Protein AF-A0A0F5FPM3-F1 (afdb_monomer_lite)

Radius of gyration: 22.77 Å; chains: 1; bounding box: 83×26×46 Å

Sequence (107 aa):
MKRIVPALALLGAALLAGPASAQSAVPLLRVYIDHPYFYEFQADIAPRGDEGRYRLHVFLEGKEVGKSEIVYDCASGAYEETEIDAWTGGAEAFLPAALMSFARLYC

Foldseek 3Di:
DDDDDDDDDPPDDPPPPPPPPPQPWAWQDWDDDDPPFIKTWTWRWDPDPDPQWTWIWIWIDTPWTFTWTWIAGLVVRDIDIDTDGDTPPCCVVCVSVSSVSVSVVPD

Secondary structure (DSSP, 8-state):
------------------------PEEEEEEEEETTEEEEEEEEEPPPSBTTEEEEEEEEEESS--EEEEEEETTT--EEEEEEE---TTGGGGHHHHHHHHHHHH-

pLDDT: mean 79.14, std 16.94, range [40.78, 95.5]

Structure (mmCIF, N/CA/C/O backbone):
data_AF-A0A0F5FPM3-F1
#
_entry.id   AF-A0A0F5FPM3-F1
#
loop_
_atom_site.group_PDB
_atom_site.id
_atom_site.type_symbol
_atom_site.label_atom_id
_atom_site.label_alt_id
_atom_site.label_comp_id
_atom_site.label_asym_id
_atom_site.label_entity_id
_atom_site.label_seq_id
_atom_site.pdbx_PDB_ins_code
_atom_site.Cartn_x
_atom_site.Cartn_y
_atom_site.Cartn_z
_atom_site.occupancy
_atom_site.B_iso_or_equiv
_atom_site.auth_seq_id
_atom_site.auth_comp_id
_atom_site.auth_asym_id
_atom_site.auth_atom_id
_atom_site.pdbx_PDB_model_num
ATOM 1 N N . MET A 1 1 ? 68.003 -9.384 29.371 1.00 43.31 1 MET A N 1
ATOM 2 C CA . MET A 1 1 ? 66.654 -9.897 29.041 1.00 43.31 1 MET A CA 1
ATOM 3 C C . MET A 1 1 ? 65.628 -8.901 29.569 1.00 43.31 1 MET A C 1
ATOM 5 O O . MET A 1 1 ? 65.481 -8.786 30.778 1.00 43.31 1 MET A O 1
ATOM 9 N N . LYS A 1 2 ? 65.029 -8.082 28.695 1.00 40.78 2 LYS A N 1
ATOM 10 C CA . LYS A 1 2 ? 64.093 -7.012 29.083 1.00 40.78 2 LYS A CA 1
ATOM 11 C C . LYS A 1 2 ? 62.676 -7.587 29.188 1.00 40.78 2 LYS A C 1
ATOM 13 O O . LYS A 1 2 ? 62.147 -8.067 28.194 1.00 40.78 2 LYS A O 1
ATOM 18 N N . ARG A 1 3 ? 62.086 -7.540 30.386 1.00 49.12 3 ARG A N 1
ATOM 19 C CA . ARG A 1 3 ? 60.645 -7.725 30.606 1.00 49.12 3 ARG A CA 1
ATOM 20 C C . ARG A 1 3 ? 59.965 -6.379 30.409 1.00 49.12 3 ARG A C 1
ATOM 22 O O . ARG A 1 3 ? 60.314 -5.432 31.107 1.00 49.12 3 ARG A O 1
ATOM 29 N N . ILE A 1 4 ? 59.011 -6.311 29.490 1.00 53.69 4 ILE A N 1
ATOM 30 C CA . ILE A 1 4 ? 58.055 -5.210 29.403 1.00 53.69 4 ILE A CA 1
ATOM 31 C C . ILE A 1 4 ? 56.708 -5.841 29.058 1.00 53.69 4 ILE A C 1
ATOM 33 O O . ILE A 1 4 ? 56.494 -6.295 27.940 1.00 53.69 4 ILE A O 1
ATOM 37 N N . VAL A 1 5 ? 55.826 -5.902 30.049 1.00 52.31 5 VAL A N 1
ATOM 38 C CA . VAL A 1 5 ? 54.380 -5.961 29.840 1.00 52.31 5 VAL A CA 1
ATOM 39 C C . VAL A 1 5 ? 53.858 -4.628 30.356 1.00 52.31 5 VAL A C 1
ATOM 41 O O . VAL A 1 5 ? 54.229 -4.233 31.463 1.00 52.31 5 VAL A O 1
ATOM 44 N N . PRO A 1 6 ? 52.970 -3.967 29.608 1.00 51.03 6 PRO A N 1
ATOM 45 C CA . PRO A 1 6 ? 51.829 -3.371 30.261 1.00 51.03 6 PRO A CA 1
ATOM 46 C C . PRO A 1 6 ? 50.556 -3.884 29.600 1.00 51.03 6 PRO A C 1
ATOM 48 O O . PRO A 1 6 ? 50.323 -3.728 28.403 1.00 51.03 6 PRO A O 1
ATOM 51 N N . ALA A 1 7 ? 49.732 -4.508 30.434 1.00 54.47 7 ALA A N 1
ATOM 52 C CA . ALA A 1 7 ? 48.317 -4.639 30.194 1.00 54.47 7 ALA A CA 1
ATOM 53 C C . ALA A 1 7 ? 47.735 -3.226 30.052 1.00 54.47 7 ALA A C 1
ATOM 55 O O . ALA A 1 7 ? 47.782 -2.449 31.005 1.00 54.47 7 ALA A O 1
ATOM 56 N N . LEU A 1 8 ? 47.196 -2.896 28.880 1.00 47.03 8 LEU A N 1
ATOM 57 C CA . LEU A 1 8 ? 46.293 -1.765 28.728 1.00 47.03 8 LEU A CA 1
ATOM 58 C C . LEU A 1 8 ? 44.972 -2.280 28.160 1.00 47.03 8 LEU A C 1
ATOM 60 O O . LEU A 1 8 ? 44.877 -2.707 27.014 1.00 47.03 8 LEU A O 1
ATOM 64 N N . ALA A 1 9 ? 43.998 -2.284 29.064 1.00 54.16 9 ALA A N 1
ATOM 65 C CA . ALA A 1 9 ? 42.563 -2.286 28.864 1.00 54.16 9 ALA A CA 1
ATOM 66 C C . ALA A 1 9 ? 42.090 -1.984 27.429 1.00 54.16 9 ALA A C 1
ATOM 68 O O . ALA A 1 9 ? 42.072 -0.838 26.992 1.00 54.16 9 ALA A O 1
ATOM 69 N N . LEU A 1 10 ? 41.590 -3.016 26.753 1.00 46.56 10 LEU A N 1
ATOM 70 C CA . LEU A 1 10 ? 40.575 -2.889 25.705 1.00 46.56 10 LEU A CA 1
ATOM 71 C C . LEU A 1 10 ? 39.282 -3.532 26.229 1.00 46.56 10 LEU A C 1
ATOM 73 O O . LEU A 1 10 ? 38.756 -4.490 25.674 1.00 46.56 10 LEU A O 1
ATOM 77 N N . LEU A 1 11 ? 38.811 -3.029 27.373 1.00 50.31 11 LEU A N 1
ATOM 78 C CA . LEU A 1 11 ? 37.425 -3.171 27.808 1.00 50.31 11 LEU A CA 1
ATOM 79 C C . LEU A 1 11 ? 36.713 -1.868 27.450 1.00 50.31 11 LEU A C 1
ATOM 81 O O . LEU A 1 11 ? 37.172 -0.801 27.850 1.00 50.31 11 LEU A O 1
ATOM 85 N N . GLY A 1 12 ? 35.568 -1.966 26.777 1.00 51.88 12 GLY A N 1
ATOM 86 C CA . GLY A 1 12 ? 34.598 -0.871 26.753 1.00 51.88 12 GLY A CA 1
ATOM 87 C C . GLY A 1 12 ? 34.350 -0.229 25.394 1.00 51.88 12 GLY A C 1
ATOM 88 O O . GLY A 1 12 ? 34.397 0.985 25.271 1.00 51.88 12 GLY A O 1
ATOM 89 N N . ALA A 1 13 ? 34.000 -1.030 24.393 1.00 48.41 13 ALA A N 1
ATOM 90 C CA . ALA A 1 13 ? 33.105 -0.565 23.337 1.00 48.41 13 ALA A CA 1
ATOM 91 C C . ALA A 1 13 ? 32.030 -1.630 23.102 1.00 48.41 13 ALA A C 1
ATOM 93 O O . ALA A 1 13 ? 31.850 -2.142 22.001 1.00 48.41 13 ALA A O 1
ATOM 94 N N . ALA A 1 14 ? 31.318 -1.984 24.177 1.00 52.16 14 ALA A N 1
ATOM 95 C CA . ALA A 1 14 ? 29.969 -2.508 24.042 1.00 52.16 14 ALA A CA 1
ATOM 96 C C . ALA A 1 14 ? 29.116 -1.353 23.503 1.00 52.16 14 ALA A C 1
ATOM 98 O O . ALA A 1 14 ? 28.495 -0.610 24.262 1.00 52.16 14 ALA A O 1
ATOM 99 N N . LEU A 1 15 ? 29.175 -1.147 22.185 1.00 55.62 15 LEU A N 1
ATOM 100 C CA . LEU A 1 15 ? 28.148 -0.423 21.462 1.00 55.62 15 LEU A CA 1
ATOM 101 C C . LEU A 1 15 ? 26.845 -1.153 21.772 1.00 55.62 15 LEU A C 1
ATOM 103 O O . LEU A 1 15 ? 26.548 -2.203 21.206 1.00 55.62 15 LEU A O 1
ATOM 107 N N . LEU A 1 16 ? 26.100 -0.596 22.721 1.00 52.25 16 LEU A N 1
ATOM 108 C CA . LEU A 1 16 ? 24.676 -0.810 22.888 1.00 52.25 16 LEU A CA 1
ATOM 109 C C . LEU A 1 16 ? 24.004 -0.270 21.621 1.00 52.25 16 LEU A C 1
ATOM 111 O O . LEU A 1 16 ? 23.378 0.787 21.627 1.00 52.25 16 LEU A O 1
ATOM 115 N N . ALA A 1 17 ? 24.157 -0.994 20.513 1.00 53.50 17 ALA A N 1
ATOM 116 C CA . ALA A 1 17 ? 23.127 -1.032 19.502 1.00 53.50 17 ALA A CA 1
ATOM 117 C C . ALA A 1 17 ? 21.933 -1.671 20.211 1.00 53.50 17 ALA A C 1
ATOM 119 O O . ALA A 1 17 ? 21.806 -2.894 20.283 1.00 53.50 17 ALA A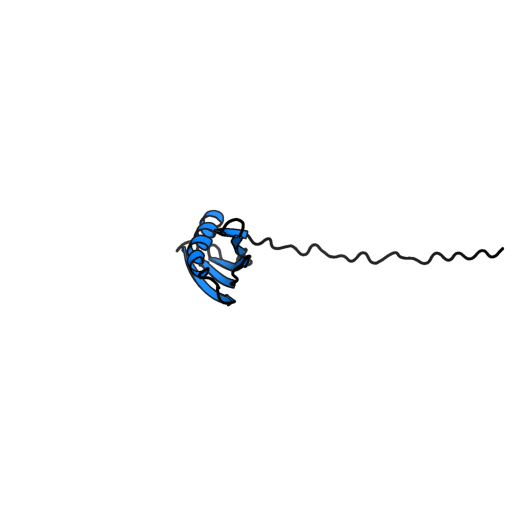 O 1
ATOM 120 N N . GLY A 1 18 ? 21.114 -0.831 20.850 1.00 49.72 18 GLY A N 1
ATOM 121 C CA . GLY A 1 18 ? 19.776 -1.242 21.235 1.00 49.72 18 GLY A CA 1
ATOM 122 C C . GLY A 1 18 ? 19.111 -1.852 20.001 1.00 49.72 18 GLY A C 1
ATOM 123 O O . GLY A 1 18 ? 19.426 -1.430 18.883 1.00 49.72 18 GLY A O 1
ATOM 124 N N . PRO A 1 19 ? 18.247 -2.863 20.163 1.00 44.34 19 PRO A N 1
ATOM 125 C CA . PRO A 1 19 ? 17.522 -3.398 19.030 1.00 44.34 19 PRO A CA 1
ATOM 126 C C . PRO A 1 19 ? 16.742 -2.230 18.430 1.00 44.34 19 PRO A C 1
ATOM 128 O O . PRO A 1 19 ? 15.786 -1.739 19.033 1.00 44.34 19 PRO A O 1
ATOM 131 N N . ALA A 1 20 ? 17.180 -1.746 17.264 1.00 46.53 20 ALA A N 1
ATOM 132 C CA . ALA A 1 20 ? 16.303 -1.003 16.388 1.00 46.53 20 ALA A CA 1
ATOM 133 C C . ALA A 1 20 ? 15.124 -1.946 16.203 1.00 46.53 20 ALA A C 1
ATOM 135 O O . ALA A 1 20 ? 15.282 -3.042 15.663 1.00 46.53 20 ALA A O 1
ATOM 136 N N . SER A 1 21 ? 13.994 -1.601 16.814 1.00 44.66 21 SER A N 1
ATOM 137 C CA . SER A 1 21 ? 12.772 -2.359 16.638 1.00 44.66 21 SER A CA 1
ATOM 138 C C . SER A 1 21 ? 12.466 -2.207 15.162 1.00 44.66 21 SER A C 1
ATOM 140 O O . SER A 1 21 ? 12.009 -1.152 14.736 1.00 44.66 21 SER A O 1
ATOM 142 N N . ALA A 1 22 ? 12.864 -3.201 14.370 1.00 51.22 22 ALA A N 1
ATOM 143 C CA . ALA A 1 22 ? 12.484 -3.298 12.984 1.00 51.22 22 ALA A CA 1
ATOM 144 C C . ALA A 1 22 ? 10.968 -3.433 13.026 1.00 51.22 22 ALA A C 1
ATOM 146 O O . ALA A 1 22 ? 10.443 -4.515 13.302 1.00 51.22 22 ALA A O 1
ATOM 147 N N . GLN A 1 23 ? 10.273 -2.305 12.885 1.00 58.81 23 GLN A N 1
ATOM 148 C CA . GLN A 1 23 ? 8.859 -2.310 12.594 1.00 58.81 23 GLN A CA 1
ATOM 149 C C . GLN A 1 23 ? 8.758 -3.098 11.294 1.00 58.81 23 GLN A C 1
ATOM 151 O O . GLN A 1 23 ? 9.243 -2.668 10.255 1.00 58.81 23 GLN A O 1
ATOM 156 N N . SER A 1 24 ? 8.355 -4.360 11.429 1.00 71.19 24 SER A N 1
ATOM 157 C CA . SER A 1 24 ? 8.344 -5.286 10.310 1.00 71.19 24 SER A CA 1
ATOM 158 C C . SER A 1 24 ? 7.129 -4.913 9.490 1.00 71.19 24 SER A C 1
ATOM 160 O O . SER A 1 24 ? 6.002 -5.147 9.934 1.00 71.19 24 SER A O 1
ATOM 162 N N . ALA A 1 25 ? 7.371 -4.276 8.348 1.00 84.12 25 ALA A N 1
ATOM 163 C CA . ALA A 1 25 ? 6.330 -3.964 7.393 1.00 84.12 25 ALA A CA 1
ATOM 164 C C . ALA A 1 25 ? 5.550 -5.239 7.052 1.00 84.12 25 ALA A C 1
ATOM 166 O O . ALA A 1 25 ? 6.105 -6.338 6.935 1.00 84.12 25 ALA A O 1
ATOM 167 N N . VAL A 1 26 ? 4.235 -5.104 6.946 1.00 87.88 26 VAL A N 1
ATOM 168 C CA . VAL A 1 26 ? 3.340 -6.227 6.693 1.00 87.88 26 VAL A CA 1
ATOM 169 C C . VAL A 1 26 ? 3.216 -6.410 5.184 1.00 87.88 26 VAL A C 1
ATOM 171 O O . VAL A 1 26 ? 2.771 -5.476 4.512 1.00 87.88 26 VAL A O 1
ATOM 174 N N . PRO A 1 27 ? 3.556 -7.583 4.625 1.00 90.00 27 PRO A N 1
ATOM 175 C CA . PRO A 1 27 ? 3.337 -7.842 3.210 1.00 90.00 27 PRO A CA 1
ATOM 176 C C . PRO A 1 27 ? 1.833 -7.932 2.932 1.00 90.00 27 PRO A C 1
ATOM 178 O O . PRO A 1 27 ? 1.116 -8.716 3.557 1.00 90.00 27 PRO A O 1
ATOM 181 N N . LEU A 1 28 ? 1.351 -7.127 1.987 1.00 91.31 28 LEU A N 1
ATOM 182 C CA . LEU A 1 28 ? -0.066 -7.046 1.624 1.00 91.31 28 LEU A CA 1
ATOM 183 C C . LEU A 1 28 ? -0.381 -7.816 0.342 1.00 91.31 28 LEU A C 1
ATOM 185 O O . LEU A 1 28 ? -1.385 -8.529 0.263 1.00 91.31 28 LEU A O 1
ATOM 189 N N . LEU A 1 29 ? 0.456 -7.647 -0.682 1.00 91.19 29 LEU A N 1
ATOM 190 C CA . LEU A 1 29 ? 0.233 -8.228 -2.001 1.00 91.19 29 LEU A CA 1
ATOM 191 C C . LEU A 1 29 ? 1.547 -8.360 -2.764 1.00 91.19 29 LEU A C 1
ATOM 193 O O . LEU A 1 29 ? 2.285 -7.391 -2.904 1.00 91.19 29 LEU A O 1
ATOM 197 N N . ARG A 1 30 ? 1.786 -9.537 -3.341 1.00 90.44 30 ARG A N 1
ATOM 198 C CA . ARG A 1 30 ? 2.890 -9.779 -4.271 1.00 90.44 30 ARG A CA 1
ATOM 199 C C . ARG A 1 30 ? 2.349 -10.000 -5.676 1.00 90.44 30 ARG A C 1
ATOM 201 O O . ARG A 1 30 ? 1.494 -10.864 -5.870 1.00 90.44 30 ARG A O 1
ATOM 208 N N . VAL A 1 31 ? 2.874 -9.262 -6.651 1.00 86.00 31 VAL A N 1
ATOM 209 C CA . VAL A 1 31 ? 2.499 -9.386 -8.066 1.00 86.00 31 VAL A CA 1
ATOM 210 C C . VAL A 1 31 ? 3.698 -9.884 -8.863 1.00 86.00 31 VAL A C 1
ATOM 212 O O . VAL A 1 31 ? 4.759 -9.261 -8.875 1.00 86.00 31 VAL A O 1
ATOM 215 N N . TYR A 1 32 ? 3.525 -11.021 -9.533 1.00 83.50 32 TYR A N 1
ATOM 216 C CA . TYR A 1 32 ? 4.537 -11.606 -10.408 1.00 83.50 32 TYR A CA 1
ATOM 217 C C . TYR A 1 32 ? 4.356 -11.073 -11.828 1.00 83.50 32 TYR A C 1
ATOM 219 O O . TYR A 1 32 ? 3.265 -11.176 -12.385 1.00 83.50 32 TYR A O 1
ATOM 227 N N . ILE A 1 33 ? 5.424 -10.524 -12.410 1.00 76.62 33 ILE A N 1
ATOM 228 C CA . ILE A 1 33 ? 5.419 -10.037 -13.797 1.00 76.62 33 ILE A CA 1
ATOM 229 C C . ILE A 1 33 ? 5.951 -11.135 -14.721 1.00 76.62 33 ILE A C 1
ATOM 231 O O . ILE A 1 33 ? 5.288 -11.528 -15.674 1.00 76.62 33 ILE A O 1
ATOM 235 N N . ASP A 1 34 ? 7.148 -11.636 -14.416 1.00 77.44 34 ASP A N 1
ATOM 236 C CA . ASP A 1 34 ? 7.826 -12.700 -15.155 1.00 77.44 34 ASP A CA 1
ATOM 237 C C . ASP A 1 34 ? 8.773 -13.402 -14.183 1.00 77.44 34 ASP A C 1
ATOM 239 O O . ASP A 1 34 ? 9.609 -12.744 -13.578 1.00 77.44 34 ASP A O 1
ATOM 243 N N . HIS A 1 35 ? 8.617 -14.699 -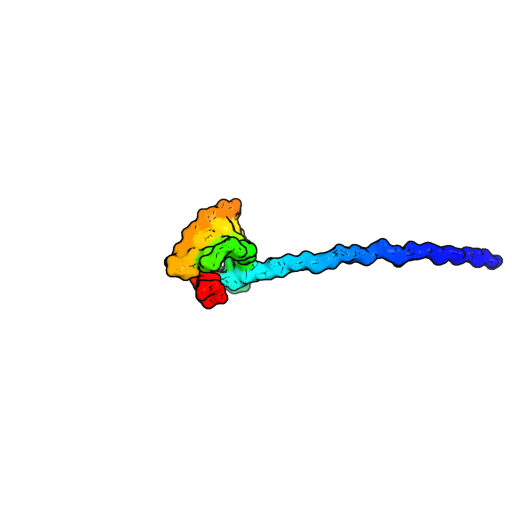13.931 1.00 66.75 35 HIS A N 1
ATOM 244 C CA . HIS A 1 35 ? 9.350 -15.359 -12.848 1.00 66.75 35 HIS A CA 1
ATOM 245 C C . HIS A 1 35 ? 10.871 -15.333 -13.117 1.00 66.75 35 HIS A C 1
ATOM 247 O O . HIS A 1 35 ? 11.300 -15.792 -14.174 1.00 66.75 35 HIS A O 1
ATOM 253 N N . PRO A 1 36 ? 11.723 -14.887 -12.168 1.00 73.94 36 PRO A N 1
ATOM 254 C CA . PRO A 1 36 ? 11.466 -14.683 -10.734 1.00 73.94 36 PRO A CA 1
ATOM 255 C C . PRO A 1 36 ? 11.153 -13.230 -10.317 1.00 73.94 36 PRO A C 1
ATOM 257 O O . PRO A 1 36 ? 11.192 -12.919 -9.130 1.00 73.94 36 PRO A O 1
ATOM 260 N N . TYR A 1 37 ? 10.876 -12.330 -11.256 1.00 75.50 37 TYR A N 1
ATOM 261 C CA . TYR A 1 37 ? 10.630 -10.909 -11.019 1.00 75.50 37 TYR A CA 1
ATOM 262 C C . TYR A 1 37 ? 9.212 -10.642 -10.497 1.00 75.50 37 TYR A C 1
ATOM 264 O O . TYR A 1 37 ? 8.203 -10.952 -11.141 1.00 75.50 37 TYR A O 1
ATOM 272 N N . PHE A 1 38 ? 9.151 -10.009 -9.331 1.00 84.06 38 PHE A N 1
ATOM 273 C CA . PHE A 1 38 ? 7.927 -9.540 -8.695 1.00 84.06 38 PHE A CA 1
ATOM 274 C C . PHE A 1 38 ? 8.144 -8.146 -8.104 1.00 84.06 38 PHE A C 1
ATOM 276 O O . PHE A 1 38 ? 9.282 -7.698 -7.938 1.00 84.06 38 PHE A O 1
ATOM 283 N N . TYR A 1 39 ? 7.045 -7.485 -7.769 1.00 84.31 39 TYR A N 1
ATOM 284 C CA . TYR A 1 39 ? 7.045 -6.430 -6.767 1.00 84.31 39 TYR A CA 1
ATOM 285 C C . TYR A 1 39 ? 6.070 -6.788 -5.649 1.00 84.31 39 TYR A C 1
ATOM 287 O O . TYR A 1 39 ? 5.106 -7.537 -5.852 1.00 84.31 39 TYR A O 1
ATOM 295 N N . GLU A 1 40 ? 6.355 -6.299 -4.451 1.00 89.38 40 GLU A N 1
ATOM 296 C CA . GLU A 1 40 ? 5.559 -6.562 -3.261 1.00 89.38 40 GLU A CA 1
ATOM 297 C C . GLU A 1 40 ? 5.131 -5.255 -2.607 1.00 89.38 40 GLU A C 1
ATOM 299 O O . GLU A 1 40 ? 5.965 -4.423 -2.262 1.00 89.38 40 GLU A O 1
ATOM 304 N N . PHE A 1 41 ? 3.820 -5.100 -2.439 1.00 91.44 41 PHE A N 1
ATOM 305 C CA . PHE A 1 41 ? 3.233 -4.087 -1.581 1.00 91.44 41 PHE A CA 1
ATOM 306 C C . PHE A 1 41 ? 3.433 -4.495 -0.131 1.00 91.44 41 PHE A C 1
ATOM 308 O O . PHE A 1 41 ? 2.965 -5.557 0.292 1.00 91.44 41 PHE A O 1
ATOM 315 N N . GLN A 1 42 ? 4.064 -3.619 0.633 1.00 93.00 42 GLN A N 1
ATOM 316 C CA . GLN A 1 42 ? 4.216 -3.740 2.073 1.00 93.00 42 GLN A CA 1
ATOM 317 C C . GLN A 1 42 ? 3.605 -2.521 2.756 1.00 93.00 42 GLN A C 1
ATOM 319 O O . GLN A 1 42 ? 3.468 -1.464 2.139 1.00 93.00 42 GLN A O 1
ATOM 324 N N . ALA A 1 43 ? 3.212 -2.672 4.019 1.00 91.50 43 ALA A N 1
ATOM 325 C CA . ALA A 1 43 ? 2.656 -1.584 4.808 1.00 91.50 43 ALA A CA 1
ATOM 326 C C . ALA A 1 43 ? 3.242 -1.521 6.218 1.00 91.50 43 ALA A C 1
ATOM 328 O O . ALA A 1 43 ? 3.159 -2.488 6.977 1.00 91.50 43 ALA A O 1
ATOM 329 N N . ASP A 1 44 ? 3.729 -0.344 6.601 1.00 90.56 44 ASP A N 1
ATOM 330 C CA . ASP A 1 44 ? 3.974 -0.013 8.002 1.00 90.56 44 ASP A CA 1
ATOM 331 C C . ASP A 1 44 ? 2.716 0.594 8.615 1.00 90.56 44 ASP A C 1
ATOM 333 O O . ASP A 1 44 ? 2.208 1.621 8.160 1.00 90.56 44 ASP A O 1
ATOM 337 N N . ILE A 1 45 ? 2.211 -0.042 9.669 1.00 87.88 45 ILE A N 1
ATOM 338 C CA . ILE A 1 45 ? 1.018 0.418 10.378 1.00 87.88 45 ILE A CA 1
ATOM 339 C C . ILE A 1 45 ? 1.450 1.449 11.420 1.00 87.88 45 ILE A C 1
ATOM 341 O O . ILE A 1 45 ? 2.112 1.105 12.402 1.00 87.88 45 ILE A O 1
ATOM 345 N N . ALA A 1 46 ? 1.077 2.712 11.227 1.00 82.06 46 ALA A N 1
ATOM 346 C CA . ALA A 1 46 ? 1.351 3.753 12.207 1.00 82.06 46 ALA A CA 1
ATOM 347 C C . ALA A 1 46 ? 0.549 3.506 13.508 1.00 82.06 46 ALA A C 1
ATOM 349 O O . ALA A 1 46 ? -0.525 2.894 13.468 1.00 82.06 46 ALA A O 1
ATOM 350 N N . PRO A 1 47 ? 1.041 3.975 14.672 1.00 67.88 47 PRO A N 1
ATOM 351 C CA . PRO A 1 47 ? 0.352 3.813 15.951 1.00 67.88 47 PRO A CA 1
ATOM 352 C C . PRO A 1 47 ? -1.102 4.307 15.878 1.00 67.88 47 PRO A C 1
ATOM 354 O O . PRO A 1 47 ? -1.359 5.418 15.413 1.00 67.88 47 PRO A O 1
ATOM 357 N N . ARG A 1 48 ? -2.053 3.474 16.325 1.00 64.94 48 ARG A N 1
ATOM 358 C CA . ARG A 1 48 ? -3.493 3.778 16.275 1.00 64.94 48 ARG A CA 1
ATOM 359 C C . ARG A 1 48 ? -3.820 5.021 17.113 1.00 64.94 48 ARG A C 1
ATOM 361 O O . ARG A 1 48 ? -3.529 5.042 18.306 1.00 64.94 48 ARG A O 1
ATOM 368 N N . GLY A 1 49 ? -4.463 6.009 16.490 1.00 57.72 49 GLY A N 1
ATOM 369 C CA . GLY A 1 49 ? -5.088 7.142 17.183 1.00 57.72 49 GLY A CA 1
ATOM 370 C C . GLY A 1 49 ? -6.551 6.878 17.547 1.00 57.72 49 GLY A C 1
ATOM 371 O O . GLY A 1 49 ? -6.962 7.218 18.648 1.00 57.72 49 GLY A O 1
ATOM 372 N N . ASP A 1 50 ? -7.286 6.194 16.661 1.00 67.19 50 ASP A N 1
ATOM 373 C CA . ASP A 1 50 ? -8.725 5.934 16.774 1.00 67.19 50 ASP A CA 1
ATOM 374 C C . ASP A 1 50 ? -9.048 4.473 16.399 1.00 67.19 50 ASP A C 1
ATOM 376 O O . ASP A 1 50 ? -8.385 3.869 15.550 1.00 67.19 50 ASP A O 1
ATOM 380 N N . GLU A 1 51 ? -10.059 3.875 17.035 1.00 72.19 51 GLU A N 1
ATOM 381 C CA . GLU A 1 51 ? -10.523 2.522 16.701 1.00 72.19 51 GLU A CA 1
ATOM 382 C C . GLU A 1 51 ? -11.148 2.499 15.292 1.00 72.19 51 GLU A C 1
ATOM 384 O O . GLU A 1 51 ? -12.032 3.291 14.979 1.00 72.19 51 GLU A 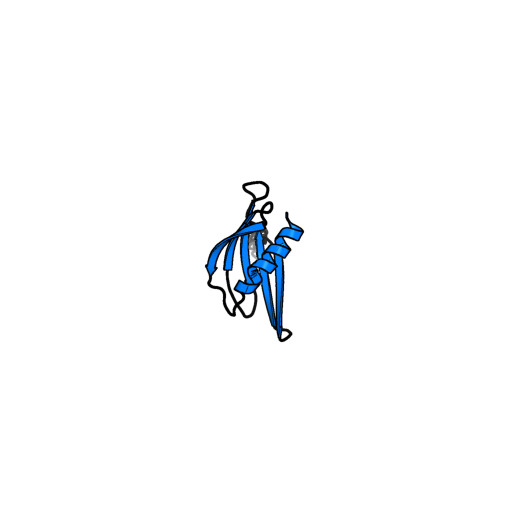O 1
ATOM 389 N N . GLY A 1 52 ? -10.684 1.590 14.426 1.00 80.19 52 GLY A N 1
ATOM 390 C CA . GLY A 1 52 ? -11.267 1.356 13.095 1.00 80.19 52 GLY A CA 1
ATOM 391 C C . GLY A 1 52 ? -10.716 2.211 11.945 1.00 80.19 52 GLY A C 1
ATOM 392 O O . GLY A 1 52 ? -11.038 1.924 10.793 1.00 80.19 52 GLY A O 1
ATOM 393 N N . ARG A 1 53 ? -9.846 3.197 12.215 1.00 89.88 53 ARG A N 1
ATOM 394 C CA . ARG A 1 53 ? -9.147 3.982 11.182 1.00 89.88 53 ARG A CA 1
ATOM 395 C C . ARG A 1 53 ? -7.637 3.780 11.282 1.00 89.88 53 ARG A C 1
ATOM 397 O O . ARG A 1 53 ? -7.033 4.020 12.326 1.00 89.88 53 ARG A O 1
ATOM 404 N N . TYR A 1 54 ? -7.016 3.348 10.190 1.00 89.12 54 TYR A N 1
ATOM 405 C CA . TYR A 1 54 ? -5.591 3.036 10.135 1.00 89.12 54 TYR A CA 1
ATOM 406 C C . TYR A 1 54 ? -4.839 4.009 9.249 1.00 89.12 54 TYR A C 1
ATOM 408 O O . TYR A 1 54 ? -5.282 4.331 8.154 1.00 89.12 54 TYR A O 1
ATOM 416 N N . ARG A 1 55 ? -3.661 4.426 9.709 1.00 91.69 55 ARG A N 1
ATOM 417 C CA . ARG A 1 55 ? -2.672 5.108 8.879 1.00 91.69 55 ARG A CA 1
ATOM 418 C C . ARG A 1 55 ? -1.600 4.096 8.494 1.00 91.69 55 ARG A C 1
ATOM 420 O O . ARG A 1 55 ? -1.016 3.454 9.366 1.00 91.69 55 ARG A O 1
ATOM 427 N N . LEU A 1 56 ? -1.387 3.939 7.198 1.00 92.06 56 LEU A N 1
ATOM 428 C CA . LEU A 1 56 ? -0.490 2.963 6.597 1.00 92.06 56 LEU A CA 1
ATOM 429 C C . LEU A 1 56 ? 0.542 3.712 5.761 1.00 92.06 56 LEU A C 1
ATOM 431 O O . LEU A 1 56 ? 0.176 4.570 4.963 1.00 92.06 56 LEU A O 1
ATOM 435 N N . HIS A 1 57 ? 1.813 3.363 5.886 1.00 91.94 57 HIS A N 1
ATOM 436 C CA . HIS A 1 57 ? 2.807 3.733 4.884 1.00 91.94 57 HIS A CA 1
ATOM 437 C C . HIS A 1 57 ? 2.958 2.552 3.940 1.00 91.94 57 HIS A C 1
ATOM 439 O O . HIS A 1 57 ? 3.574 1.554 4.304 1.00 91.94 57 HIS A O 1
ATOM 445 N N . VAL A 1 58 ? 2.345 2.651 2.764 1.00 90.94 58 VAL A N 1
ATOM 446 C CA . VAL A 1 58 ? 2.367 1.601 1.750 1.00 90.94 58 VAL A CA 1
ATOM 447 C C . VAL A 1 58 ? 3.509 1.874 0.788 1.00 90.94 58 VAL A C 1
ATOM 449 O O . VAL A 1 58 ? 3.644 2.988 0.285 1.00 90.94 58 VAL A O 1
ATOM 452 N N . PHE A 1 59 ? 4.330 0.868 0.523 1.00 92.06 59 PHE A N 1
ATOM 453 C CA . PHE A 1 59 ? 5.449 0.982 -0.402 1.00 92.06 59 PHE A CA 1
ATOM 454 C C . PHE A 1 59 ? 5.639 -0.295 -1.209 1.00 92.06 59 PHE A C 1
ATOM 456 O O . PHE A 1 59 ? 5.187 -1.375 -0.823 1.00 92.06 59 PHE A O 1
ATOM 463 N N . LEU A 1 60 ? 6.303 -0.140 -2.349 1.00 88.12 60 LEU A N 1
ATOM 464 C CA . LEU A 1 60 ? 6.683 -1.228 -3.236 1.00 88.12 60 LEU A CA 1
ATOM 465 C C . LEU A 1 60 ? 8.161 -1.558 -3.106 1.00 88.12 60 LEU A C 1
ATOM 467 O O . LEU A 1 60 ? 9.015 -0.681 -3.231 1.00 88.12 60 LEU A O 1
ATOM 471 N N . GLU A 1 61 ? 8.454 -2.844 -2.957 1.00 80.44 61 GLU A N 1
ATOM 472 C CA . GLU A 1 61 ? 9.801 -3.384 -3.128 1.00 80.44 61 GLU A CA 1
ATOM 473 C C . GLU A 1 61 ? 9.862 -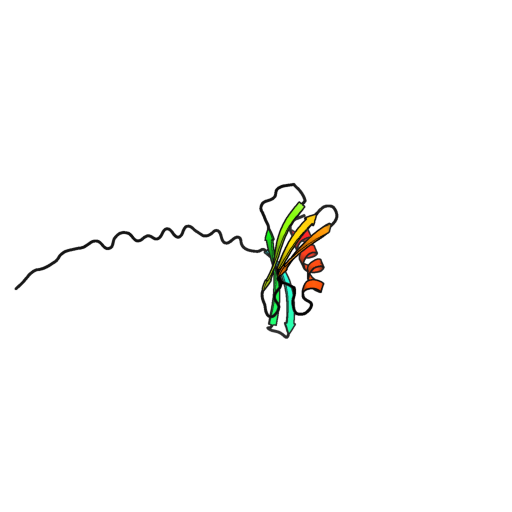4.241 -4.398 1.00 80.44 61 GLU A C 1
ATOM 475 O O . GLU A 1 61 ? 9.065 -5.168 -4.564 1.00 80.44 61 GLU A O 1
ATOM 480 N N . GLY A 1 62 ? 10.802 -3.952 -5.306 1.00 77.75 62 GLY A N 1
ATOM 481 C CA . GLY A 1 62 ? 11.009 -4.744 -6.520 1.00 77.75 62 GLY A CA 1
ATOM 482 C C . GLY A 1 62 ? 11.602 -3.960 -7.692 1.00 77.75 62 GLY A C 1
ATOM 483 O O . GLY A 1 62 ? 12.443 -3.082 -7.518 1.00 77.75 62 GLY A O 1
ATOM 484 N N . LYS A 1 63 ? 11.184 -4.33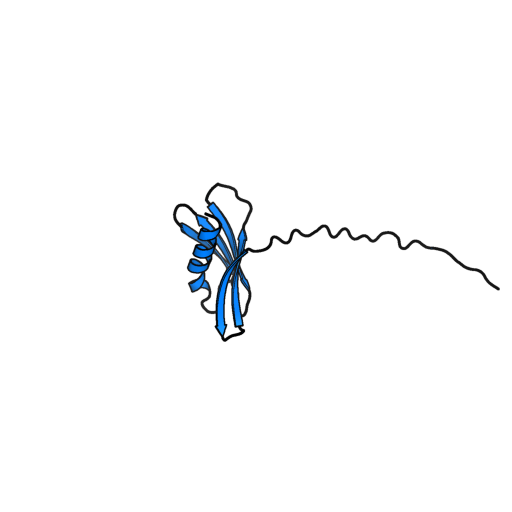6 -8.909 1.00 72.81 63 LYS A N 1
ATOM 485 C CA . LYS A 1 63 ? 11.574 -3.668 -10.166 1.00 72.81 63 LYS A CA 1
ATOM 486 C C . LYS A 1 63 ? 10.925 -2.288 -10.320 1.00 72.81 63 LYS A C 1
ATOM 488 O O . LYS A 1 63 ? 11.542 -1.390 -10.883 1.00 72.81 63 LYS A O 1
ATOM 493 N N . GLU A 1 64 ? 9.688 -2.166 -9.855 1.00 79.19 64 GLU A N 1
ATOM 494 C CA . GLU A 1 64 ? 8.947 -0.910 -9.800 1.00 79.19 64 GLU A CA 1
ATOM 495 C C . GLU A 1 64 ? 9.054 -0.319 -8.392 1.00 79.19 64 GLU A C 1
ATOM 497 O O . GLU A 1 64 ? 9.322 -1.043 -7.429 1.00 79.19 64 GLU A O 1
ATOM 502 N N . VAL A 1 65 ? 8.844 0.988 -8.279 1.00 81.56 65 VAL A N 1
ATOM 503 C CA . VAL A 1 65 ? 8.888 1.730 -7.019 1.00 81.56 65 VAL A CA 1
ATOM 504 C C . VAL A 1 65 ? 7.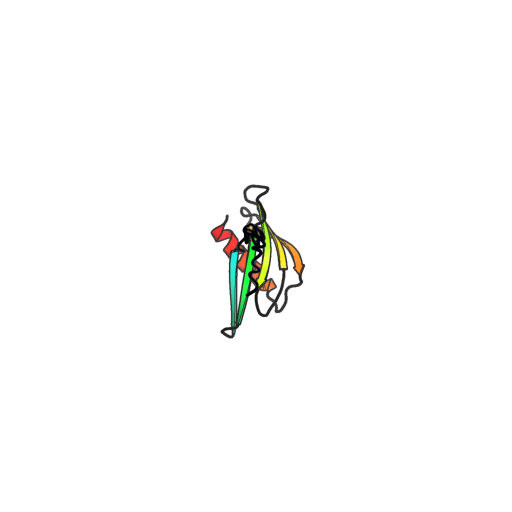618 2.553 -6.852 1.00 81.56 65 VAL A C 1
ATOM 506 O O . VAL A 1 65 ? 6.888 2.816 -7.807 1.00 81.56 65 VAL A O 1
ATOM 509 N N . GLY A 1 66 ? 7.348 2.945 -5.619 1.00 90.19 66 GLY A N 1
ATOM 510 C CA . GLY A 1 66 ? 6.239 3.823 -5.287 1.00 90.19 66 GLY A CA 1
ATOM 511 C C . GLY A 1 66 ? 5.967 3.782 -3.797 1.00 90.19 66 GLY A C 1
ATOM 512 O O . GLY A 1 66 ? 6.253 2.778 -3.128 1.00 90.19 66 GLY A O 1
ATOM 513 N N . LYS A 1 67 ? 5.462 4.894 -3.273 1.00 93.31 67 LYS A N 1
ATOM 514 C CA . LYS A 1 67 ? 5.182 5.039 -1.852 1.00 93.31 67 LYS A CA 1
ATOM 515 C C . LYS A 1 67 ? 4.040 6.010 -1.633 1.00 93.31 67 LYS A C 1
ATOM 517 O O . LYS A 1 67 ? 4.097 7.148 -2.092 1.00 93.31 67 LYS A O 1
ATOM 522 N N . SER A 1 68 ? 3.089 5.600 -0.808 1.00 94.88 68 SER A N 1
ATOM 523 C CA . SER A 1 68 ? 1.989 6.451 -0.371 1.00 94.88 68 SER A CA 1
ATOM 524 C C . SER A 1 68 ? 1.732 6.305 1.116 1.00 94.88 68 SER A C 1
ATOM 526 O O . SER A 1 68 ? 1.916 5.246 1.718 1.00 94.88 68 SER A O 1
ATOM 528 N N . GLU A 1 69 ? 1.261 7.385 1.721 1.00 94.44 69 GLU A N 1
ATOM 529 C CA . GLU A 1 69 ? 0.552 7.313 2.987 1.00 94.44 69 GLU A CA 1
ATOM 530 C C . GLU A 1 69 ? -0.935 7.088 2.705 1.00 94.44 69 GLU A C 1
ATOM 532 O O . GLU A 1 69 ? -1.557 7.842 1.958 1.00 94.44 69 GLU A O 1
ATOM 537 N N . ILE A 1 70 ? -1.502 6.047 3.307 1.00 94.62 70 ILE A N 1
ATOM 538 C CA . ILE A 1 70 ? -2.909 5.688 3.176 1.00 94.62 70 ILE A CA 1
ATOM 539 C C . ILE A 1 70 ? -3.592 5.857 4.519 1.00 94.62 70 ILE A C 1
ATOM 541 O O . ILE A 1 70 ? -3.122 5.353 5.541 1.00 94.62 70 ILE A O 1
ATOM 545 N N . VAL A 1 71 ? -4.744 6.511 4.511 1.00 92.94 71 VAL A N 1
ATOM 546 C CA . VAL A 1 71 ? -5.663 6.497 5.640 1.00 92.94 71 VAL A CA 1
ATOM 547 C C . VAL A 1 71 ? -6.852 5.617 5.277 1.00 92.94 71 VAL A C 1
ATOM 549 O O . VAL A 1 71 ? -7.657 5.983 4.429 1.00 92.94 71 VAL A O 1
ATOM 552 N N . TYR A 1 72 ? -6.944 4.452 5.913 1.00 93.31 72 TYR A N 1
ATOM 553 C CA . TYR A 1 72 ? -7.932 3.412 5.634 1.00 93.31 72 TYR A CA 1
ATOM 554 C C . TYR A 1 72 ? -9.014 3.366 6.717 1.00 93.31 72 TYR A C 1
ATOM 556 O O . TYR A 1 72 ? -8.695 3.314 7.907 1.00 93.31 72 TYR A O 1
ATOM 564 N N . ASP A 1 73 ? -10.283 3.350 6.318 1.00 93.00 73 ASP A N 1
ATOM 565 C CA . ASP A 1 73 ? -11.439 3.179 7.203 1.00 93.00 73 ASP A CA 1
ATOM 566 C C . ASP A 1 73 ? -12.005 1.759 7.061 1.00 93.00 73 ASP A C 1
ATOM 568 O O . ASP A 1 73 ? -12.526 1.379 6.013 1.00 93.00 73 ASP A O 1
ATOM 572 N N . CYS A 1 74 ? -11.929 0.974 8.136 1.00 90.56 74 CYS A N 1
ATOM 573 C CA . CYS A 1 74 ? -12.410 -0.405 8.157 1.00 90.56 74 CYS A CA 1
ATOM 574 C C . CYS A 1 74 ? -13.931 -0.544 8.038 1.00 90.56 74 CYS A C 1
ATOM 576 O O . CYS A 1 74 ? -14.405 -1.567 7.548 1.00 90.56 74 CYS A O 1
ATOM 578 N N . ALA A 1 75 ? -14.707 0.443 8.489 1.00 91.44 75 ALA A N 1
ATOM 579 C CA . ALA A 1 75 ? -16.163 0.358 8.479 1.00 91.44 75 ALA A CA 1
ATOM 580 C C . ALA A 1 75 ? -16.731 0.564 7.070 1.00 91.44 75 ALA A C 1
ATOM 582 O O . ALA A 1 75 ? -17.674 -0.119 6.670 1.00 91.44 75 ALA A O 1
ATOM 583 N N . SER A 1 76 ? -16.158 1.507 6.321 1.00 92.25 76 SER A N 1
ATOM 584 C CA . SER A 1 76 ? -16.596 1.834 4.960 1.00 92.25 76 SER A CA 1
ATOM 585 C C . SER A 1 76 ? -15.786 1.128 3.870 1.00 92.25 76 SER A C 1
ATOM 587 O O . SER A 1 76 ? -16.254 1.015 2.737 1.00 92.25 76 SER A O 1
ATOM 589 N N . GLY A 1 77 ? -14.574 0.665 4.189 1.00 91.25 77 GLY A N 1
ATOM 590 C CA . GLY A 1 77 ? -13.592 0.180 3.220 1.00 91.25 77 GLY A CA 1
ATOM 591 C C . GLY A 1 77 ? -12.990 1.288 2.349 1.00 91.25 77 GLY A C 1
ATOM 592 O O . GLY A 1 77 ? -12.249 0.988 1.409 1.00 91.25 77 GLY A O 1
ATOM 593 N N . ALA A 1 78 ? -13.323 2.552 2.626 1.00 94.31 78 ALA A N 1
ATOM 594 C CA . ALA A 1 78 ? -12.802 3.703 1.909 1.00 94.31 78 ALA A CA 1
ATOM 595 C C . ALA A 1 78 ? -11.367 4.011 2.341 1.00 94.31 78 ALA A C 1
ATOM 597 O O . ALA A 1 78 ? -10.952 3.719 3.467 1.00 94.31 78 ALA A O 1
ATOM 598 N N . TYR A 1 79 ? -10.615 4.641 1.443 1.00 94.69 79 TYR A N 1
ATOM 599 C CA . TYR A 1 79 ? -9.275 5.106 1.749 1.00 94.69 79 TYR A CA 1
ATOM 600 C C . TYR A 1 79 ? -8.988 6.463 1.117 1.00 94.69 79 TYR A C 1
ATOM 602 O O . TYR A 1 79 ? -9.477 6.787 0.035 1.00 94.69 79 TYR A O 1
ATOM 610 N N . GLU A 1 80 ? -8.175 7.240 1.819 1.00 94.75 80 GLU A N 1
ATOM 611 C CA . GLU A 1 80 ? -7.549 8.455 1.315 1.00 94.75 80 GLU A CA 1
ATOM 612 C C . GLU A 1 80 ? -6.074 8.153 1.063 1.00 94.75 80 GLU A C 1
ATOM 614 O O . GLU A 1 80 ? -5.421 7.505 1.883 1.00 94.75 80 GLU A O 1
ATOM 619 N N . GLU A 1 81 ? -5.555 8.618 -0.067 1.00 95.50 81 GLU A N 1
ATOM 620 C CA . GLU A 1 81 ? -4.164 8.430 -0.462 1.00 95.50 81 GLU A CA 1
ATOM 621 C C . GLU A 1 81 ? -3.452 9.776 -0.547 1.00 95.50 81 GLU A C 1
ATOM 623 O O . GLU A 1 81 ? -3.947 10.725 -1.155 1.00 95.50 81 GLU A O 1
ATOM 628 N N . THR A 1 82 ? -2.270 9.845 0.055 1.00 95.44 82 THR A N 1
ATOM 629 C CA . THR A 1 82 ? -1.291 10.903 -0.181 1.00 95.44 82 THR A CA 1
ATOM 630 C C . THR A 1 82 ? -0.038 10.267 -0.766 1.00 95.44 82 THR A C 1
ATOM 632 O O . THR A 1 82 ? 0.703 9.580 -0.061 1.00 95.44 82 THR A O 1
ATOM 635 N N . GLU A 1 83 ? 0.186 10.492 -2.059 1.00 95.38 83 GLU A N 1
ATOM 636 C CA . GLU A 1 83 ? 1.384 10.024 -2.756 1.00 95.38 83 GLU A CA 1
ATOM 637 C C . GLU A 1 83 ? 2.631 10.734 -2.204 1.00 95.38 83 GLU A C 1
ATOM 639 O O . GLU A 1 83 ? 2.654 11.959 -2.054 1.00 95.38 83 GLU A O 1
ATOM 644 N N . ILE A 1 84 ? 3.656 9.949 -1.869 1.00 93.31 84 ILE A N 1
ATOM 645 C CA . ILE A 1 84 ? 4.962 10.425 -1.393 1.00 93.31 84 ILE A CA 1
ATOM 646 C C . ILE A 1 84 ? 5.986 10.288 -2.518 1.00 93.31 84 ILE A C 1
ATOM 648 O O . ILE A 1 84 ? 6.666 11.256 -2.848 1.00 93.31 84 ILE A O 1
ATOM 652 N N . ASP A 1 85 ? 6.057 9.094 -3.109 1.00 92.56 85 ASP A N 1
ATOM 653 C CA . ASP A 1 85 ? 6.886 8.781 -4.265 1.00 92.56 85 ASP A CA 1
ATOM 654 C C . ASP A 1 85 ? 5.992 8.212 -5.366 1.00 92.56 85 ASP A C 1
ATOM 656 O O . ASP A 1 85 ? 5.239 7.264 -5.125 1.00 92.56 85 ASP A O 1
ATOM 660 N N . ALA A 1 86 ? 6.107 8.777 -6.569 1.00 91.31 86 ALA A N 1
ATOM 661 C CA . ALA A 1 86 ? 5.289 8.389 -7.709 1.00 91.31 86 ALA A CA 1
ATOM 662 C C . ALA A 1 86 ? 5.389 6.888 -8.002 1.00 91.31 86 ALA A C 1
ATOM 664 O O . ALA A 1 86 ? 6.483 6.318 -8.065 1.00 91.31 86 ALA A O 1
ATOM 665 N N . TRP A 1 87 ? 4.233 6.270 -8.224 1.00 90.31 87 TRP A N 1
ATOM 666 C CA . TRP A 1 87 ? 4.137 4.879 -8.643 1.00 90.31 87 TRP A CA 1
ATOM 667 C C . TRP A 1 87 ? 4.731 4.683 -10.044 1.00 90.31 87 TRP A C 1
ATOM 669 O O . TRP A 1 87 ? 4.502 5.483 -10.955 1.00 90.31 87 TRP A O 1
ATOM 679 N N . THR A 1 88 ? 5.488 3.603 -10.244 1.00 88.88 88 THR A N 1
ATOM 680 C CA . THR A 1 88 ? 6.038 3.238 -11.557 1.00 88.88 88 THR A CA 1
ATOM 681 C C . THR A 1 88 ? 5.425 1.947 -12.097 1.00 88.88 88 THR A C 1
ATOM 683 O O . THR A 1 88 ? 4.886 1.119 -11.361 1.00 88.88 88 THR A O 1
ATOM 686 N N . GLY A 1 89 ? 5.462 1.784 -13.424 1.00 83.12 89 GLY A N 1
ATOM 687 C CA . GLY A 1 89 ? 5.074 0.532 -14.083 1.00 83.12 89 GLY A CA 1
ATOM 688 C C . GLY A 1 89 ? 3.596 0.149 -13.967 1.00 83.12 89 GLY A C 1
ATOM 689 O O . GLY A 1 89 ? 3.260 -1.008 -14.216 1.00 83.12 89 GLY A O 1
ATOM 690 N N . GLY A 1 90 ? 2.717 1.089 -13.603 1.00 85.94 90 GLY A N 1
ATOM 691 C CA . GLY A 1 90 ? 1.288 0.833 -13.410 1.00 85.94 90 GLY A CA 1
ATOM 692 C C . GLY A 1 90 ? 0.965 0.127 -12.091 1.00 85.94 90 GLY A C 1
ATOM 693 O O . GLY A 1 90 ? -0.111 -0.464 -11.958 1.00 85.94 90 GLY A O 1
ATOM 694 N N . ALA A 1 91 ? 1.900 0.113 -11.136 1.00 84.69 91 ALA A N 1
ATOM 695 C CA . ALA A 1 91 ? 1.717 -0.582 -9.873 1.00 84.69 91 ALA A CA 1
ATOM 696 C C . ALA A 1 91 ? 0.547 -0.010 -9.050 1.00 84.69 91 ALA A C 1
ATOM 698 O O . ALA A 1 91 ? -0.127 -0.768 -8.353 1.00 84.69 91 ALA A O 1
ATOM 699 N N . GLU A 1 92 ? 0.217 1.276 -9.199 1.00 89.12 92 GLU A N 1
ATOM 700 C CA . GLU A 1 92 ? -0.920 1.939 -8.549 1.00 89.12 92 GLU A CA 1
ATOM 701 C C . GLU A 1 92 ? -2.256 1.213 -8.777 1.00 89.12 92 GLU A C 1
ATOM 703 O O . GLU A 1 92 ? -3.114 1.184 -7.894 1.00 89.12 92 GLU A O 1
ATOM 708 N N . ALA A 1 93 ? -2.416 0.531 -9.917 1.00 90.25 93 ALA A N 1
ATOM 709 C CA . ALA A 1 93 ? -3.621 -0.234 -10.235 1.00 90.25 93 ALA A CA 1
ATOM 710 C C . ALA A 1 93 ? -3.877 -1.400 -9.260 1.00 90.25 93 ALA A C 1
ATOM 712 O O . ALA A 1 93 ? -5.002 -1.893 -9.157 1.00 90.25 93 ALA A O 1
ATOM 713 N N . PHE A 1 94 ? -2.848 -1.846 -8.535 1.00 90.81 94 PHE A N 1
ATOM 714 C CA . PHE A 1 94 ? -2.919 -2.954 -7.583 1.00 90.81 94 PHE A CA 1
ATOM 715 C C . PHE A 1 94 ? -3.091 -2.496 -6.131 1.00 90.81 94 PHE A C 1
ATOM 717 O O . PHE A 1 94 ? -3.382 -3.331 -5.269 1.00 90.81 94 PHE A O 1
ATOM 724 N N . LEU A 1 95 ? -2.985 -1.192 -5.850 1.00 91.69 95 LEU A N 1
ATOM 725 C CA . LEU A 1 95 ? -3.155 -0.640 -4.506 1.00 91.69 95 LEU A CA 1
ATOM 726 C C . LEU A 1 95 ? -4.513 -1.017 -3.874 1.00 91.69 95 LEU A C 1
ATOM 728 O O . LEU A 1 95 ? -4.507 -1.493 -2.735 1.00 91.69 95 LEU A O 1
ATOM 732 N N . PRO A 1 96 ? -5.667 -0.938 -4.574 1.00 93.56 96 PRO A N 1
ATOM 733 C CA . PRO A 1 96 ? -6.942 -1.370 -3.998 1.00 93.56 96 PRO A CA 1
ATOM 734 C C . PRO A 1 96 ? -6.937 -2.839 -3.552 1.00 93.56 96 PRO A C 1
ATOM 736 O O . PRO A 1 96 ? -7.450 -3.171 -2.485 1.00 93.56 96 PRO A O 1
ATOM 739 N N . ALA A 1 97 ? -6.317 -3.727 -4.336 1.00 92.62 97 ALA A N 1
ATOM 740 C CA . ALA A 1 97 ? -6.219 -5.144 -3.994 1.00 92.62 97 ALA A CA 1
ATOM 741 C C . ALA A 1 97 ? -5.306 -5.379 -2.778 1.00 92.62 97 ALA A C 1
ATOM 743 O O . ALA A 1 97 ? -5.629 -6.206 -1.924 1.00 92.62 97 ALA A O 1
ATOM 744 N N . ALA A 1 98 ? -4.208 -4.626 -2.656 1.00 93.69 98 ALA A N 1
ATOM 745 C CA . ALA A 1 98 ? -3.347 -4.662 -1.475 1.00 93.69 98 ALA A CA 1
ATOM 746 C C . ALA A 1 98 ? -4.098 -4.211 -0.206 1.00 93.69 98 ALA A C 1
ATOM 748 O O . ALA A 1 98 ? -4.028 -4.881 0.826 1.00 93.69 98 ALA A O 1
ATOM 749 N N . LEU A 1 99 ? -4.891 -3.138 -0.288 1.00 94.38 99 LEU A N 1
ATOM 750 C CA . LEU A 1 99 ? -5.704 -2.650 0.833 1.00 94.38 99 LEU A CA 1
ATOM 751 C C . LEU A 1 99 ? -6.829 -3.624 1.219 1.00 94.38 99 LEU A C 1
ATOM 753 O O . LEU A 1 99 ? -7.130 -3.782 2.401 1.00 94.38 99 LEU A O 1
ATOM 757 N N . MET A 1 100 ? -7.406 -4.352 0.259 1.00 92.94 100 MET A N 1
ATOM 758 C CA . MET A 1 100 ? -8.344 -5.439 0.568 1.00 92.94 100 MET A CA 1
ATOM 759 C C . MET A 1 100 ? -7.685 -6.571 1.370 1.00 92.94 100 MET A C 1
ATOM 761 O O . MET A 1 100 ? -8.315 -7.124 2.275 1.00 92.94 100 MET A O 1
ATOM 765 N N . SER A 1 101 ? -6.435 -6.933 1.059 1.00 92.06 101 SER A N 1
ATOM 766 C CA . SER A 1 101 ? -5.677 -7.912 1.852 1.00 92.06 101 SER A CA 1
ATOM 767 C C . SER A 1 101 ? -5.434 -7.412 3.272 1.00 92.06 101 SER A C 1
ATOM 769 O O . SER A 1 101 ? -5.630 -8.171 4.219 1.00 92.06 101 SER A O 1
ATOM 771 N N . PHE A 1 102 ? -5.074 -6.134 3.428 1.00 91.62 102 PHE A N 1
ATOM 772 C CA . PHE A 1 102 ? -4.945 -5.500 4.741 1.00 91.62 102 PHE A CA 1
ATOM 773 C C . PHE A 1 102 ? -6.249 -5.612 5.545 1.00 91.62 102 PHE A C 1
ATOM 775 O O . PHE A 1 102 ? -6.241 -6.117 6.667 1.00 91.62 102 PHE A O 1
ATOM 782 N N . ALA A 1 103 ? -7.383 -5.224 4.957 1.00 91.69 103 ALA A N 1
ATOM 783 C CA . ALA A 1 103 ? -8.671 -5.238 5.647 1.00 91.69 103 ALA A CA 1
ATOM 784 C C . ALA A 1 103 ? -9.046 -6.630 6.178 1.00 91.69 103 ALA A C 1
ATOM 786 O O . ALA A 1 103 ? -9.508 -6.763 7.306 1.00 91.69 103 ALA A O 1
ATOM 787 N N . ARG A 1 104 ? -8.769 -7.692 5.409 1.00 90.38 104 ARG A N 1
ATOM 788 C CA . ARG A 1 104 ? -9.020 -9.083 5.835 1.00 90.38 104 ARG A CA 1
ATOM 789 C C . ARG A 1 104 ? -8.226 -9.513 7.067 1.00 90.38 104 ARG A C 1
ATOM 791 O O . ARG A 1 104 ? -8.635 -10.457 7.735 1.00 90.38 104 ARG A O 1
ATOM 798 N N . LEU A 1 105 ? -7.080 -8.889 7.316 1.00 86.69 105 LEU A N 1
ATOM 799 C CA . LEU A 1 105 ? -6.190 -9.241 8.419 1.00 86.69 105 LEU A CA 1
ATOM 800 C C . LEU A 1 105 ? -6.412 -8.361 9.655 1.00 86.69 105 LEU A C 1
ATOM 802 O O . LEU A 1 105 ? -6.130 -8.814 10.763 1.00 86.69 105 LEU A O 1
ATOM 806 N N . TYR A 1 106 ? -6.896 -7.127 9.476 1.00 86.81 106 TYR A N 1
ATOM 807 C CA . TYR A 1 106 ? -6.846 -6.101 10.524 1.00 86.81 106 TYR A CA 1
ATOM 808 C C . TYR A 1 106 ? -8.178 -5.404 10.868 1.00 86.81 106 TYR A C 1
ATOM 810 O O . TYR A 1 106 ? -8.178 -4.644 11.839 1.00 86.81 106 TYR A O 1
ATOM 818 N N . CYS A 1 107 ? -9.281 -5.606 10.138 1.00 87.94 107 CYS A N 1
ATOM 819 C CA . CYS A 1 107 ? -10.536 -4.857 10.353 1.00 87.94 107 CYS A CA 1
ATOM 820 C C . CYS A 1 107 ? -11.628 -5.576 11.185 1.00 87.94 107 CYS A C 1
ATOM 822 O O . CYS A 1 107 ? -11.906 -6.759 10.910 1.00 87.94 107 CYS A O 1
#

Organism: NCBI:txid443610